Protein AF-A0A2D9N1E3-F1 (afdb_monomer)

Secondary structure (DSSP, 8-state):
--------------------PPP-PPPEEEEEETTGGGSSSTTHHHHHTTEEEEEEEEEEETTEEEE-SSGGG--TT-BHIIIIIHHHHHHHHHTTSSSSSS----EEEEEE-S-GGGT-

Structure (mmCIF, N/CA/C/O backbone):
data_AF-A0A2D9N1E3-F1
#
_entry.id   AF-A0A2D9N1E3-F1
#
loop_
_atom_site.group_PDB
_atom_site.id
_atom_site.type_symbol
_atom_site.label_atom_id
_atom_site.label_alt_id
_atom_site.label_comp_id
_atom_site.label_asym_id
_atom_site.label_entity_id
_atom_site.label_seq_id
_atom_site.pdbx_PDB_ins_code
_atom_site.Cartn_x
_atom_site.Cartn_y
_atom_site.Cartn_z
_atom_site.occupancy
_atom_site.B_iso_or_equiv
_atom_site.auth_seq_id
_atom_site.auth_comp_id
_atom_site.auth_asym_id
_atom_site.auth_atom_id
_atom_site.pdbx_PDB_model_num
ATOM 1 N N . MET A 1 1 ? -35.350 -57.737 -28.875 1.00 49.69 1 MET A N 1
ATOM 2 C CA . MET A 1 1 ? -34.093 -58.046 -28.155 1.00 49.69 1 MET A CA 1
ATOM 3 C C . MET A 1 1 ? -32.952 -57.257 -28.777 1.00 49.69 1 MET A C 1
ATOM 5 O O . MET A 1 1 ? -32.702 -57.467 -29.953 1.00 49.69 1 MET A O 1
ATOM 9 N N . LYS A 1 2 ? -32.307 -56.362 -28.017 1.00 39.00 2 LYS A N 1
ATOM 10 C CA . LYS A 1 2 ? -30.891 -55.948 -28.133 1.00 39.00 2 LYS A CA 1
ATOM 11 C C . LYS A 1 2 ? -30.631 -54.915 -27.028 1.00 39.00 2 LYS A C 1
ATOM 13 O O . LYS A 1 2 ? -31.152 -53.808 -27.079 1.00 39.00 2 LYS A O 1
ATOM 18 N N . LYS A 1 3 ? -29.913 -55.335 -25.983 1.00 47.91 3 LYS A N 1
ATOM 19 C CA . LYS A 1 3 ? -29.405 -54.464 -24.914 1.00 47.91 3 LYS A CA 1
ATOM 20 C C . LYS A 1 3 ? -28.152 -53.779 -25.460 1.00 47.91 3 LYS A C 1
ATOM 22 O O . LYS A 1 3 ? -27.249 -54.488 -25.896 1.00 47.91 3 LYS A O 1
ATOM 27 N N . LEU A 1 4 ? -28.102 -52.449 -25.466 1.00 50.62 4 LEU A N 1
ATOM 28 C CA . LEU A 1 4 ? -26.893 -51.712 -25.831 1.00 50.62 4 LEU A CA 1
ATOM 29 C C . LEU A 1 4 ? -26.196 -51.267 -24.543 1.00 50.62 4 LEU A C 1
ATOM 31 O O . LEU A 1 4 ? -26.714 -50.441 -23.797 1.00 50.62 4 LEU A O 1
ATOM 35 N N . ILE A 1 5 ? -25.058 -51.894 -24.258 1.00 56.41 5 ILE A N 1
ATOM 36 C CA . ILE A 1 5 ? -24.154 -51.537 -23.165 1.00 56.41 5 ILE A CA 1
ATOM 37 C C . ILE A 1 5 ? -23.334 -50.336 -23.645 1.00 56.41 5 ILE A C 1
ATOM 39 O O . ILE A 1 5 ? -22.630 -50.438 -24.647 1.00 56.41 5 ILE A O 1
ATOM 43 N N . PHE A 1 6 ? -23.436 -49.205 -22.947 1.00 48.06 6 PHE A N 1
ATOM 44 C CA . PHE A 1 6 ? -22.541 -48.066 -23.140 1.00 48.06 6 PHE A CA 1
ATOM 45 C C . PHE A 1 6 ? -21.314 -48.253 -22.244 1.00 48.06 6 PHE A C 1
ATOM 47 O O . PHE A 1 6 ? -21.388 -48.095 -21.027 1.00 48.06 6 PHE A O 1
ATOM 54 N N . THR A 1 7 ? -20.187 -48.618 -22.848 1.00 52.66 7 THR A N 1
ATOM 55 C CA . THR A 1 7 ? -18.887 -48.641 -22.174 1.00 52.66 7 THR A CA 1
ATOM 56 C C . THR A 1 7 ? -18.368 -47.209 -22.075 1.00 52.66 7 THR A C 1
ATOM 58 O O . THR A 1 7 ? -18.114 -46.563 -23.090 1.00 52.66 7 THR A O 1
ATOM 61 N N . LEU A 1 8 ? -18.231 -46.701 -20.850 1.00 50.72 8 LEU A N 1
ATOM 62 C CA . LEU A 1 8 ? -17.685 -45.377 -20.564 1.00 50.72 8 LEU A CA 1
ATOM 63 C C . LEU A 1 8 ? -16.147 -45.437 -20.623 1.00 50.72 8 LEU A C 1
ATOM 65 O O . LEU A 1 8 ? -15.512 -46.014 -19.743 1.00 50.72 8 LEU A O 1
ATOM 69 N N . LEU A 1 9 ? -15.545 -44.850 -21.659 1.00 54.09 9 LEU A N 1
ATOM 70 C CA . LEU A 1 9 ? -14.101 -44.604 -21.729 1.00 54.09 9 LEU A CA 1
ATOM 71 C C . LEU A 1 9 ? -13.795 -43.280 -21.020 1.00 54.09 9 LEU A C 1
ATOM 73 O O . LEU A 1 9 ? -14.075 -42.206 -21.548 1.00 54.09 9 LEU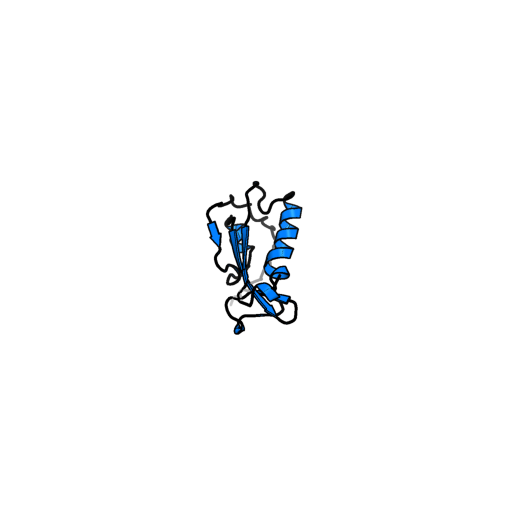 A O 1
ATOM 77 N N . ILE A 1 10 ? -13.222 -43.351 -19.818 1.00 60.66 10 ILE A N 1
ATOM 78 C CA . ILE A 1 10 ? -12.677 -42.178 -19.125 1.00 60.66 10 ILE A CA 1
ATOM 79 C C . ILE A 1 10 ? -11.255 -41.963 -19.649 1.00 60.66 10 ILE A C 1
ATOM 81 O O . ILE A 1 10 ? -10.316 -42.630 -19.220 1.00 60.66 10 ILE A O 1
ATOM 85 N N . ALA A 1 11 ? -11.093 -41.044 -20.601 1.00 62.09 11 ALA A N 1
ATOM 86 C CA . ALA A 1 11 ? -9.780 -40.541 -20.984 1.00 62.09 11 ALA A CA 1
ATOM 87 C C . ALA A 1 11 ? -9.318 -39.528 -19.924 1.00 62.09 11 ALA A C 1
ATOM 89 O O . ALA A 1 11 ? -9.853 -38.424 -19.829 1.00 62.09 11 ALA A O 1
ATOM 90 N N . ALA A 1 12 ? -8.345 -39.915 -19.100 1.00 61.62 12 ALA A N 1
ATOM 91 C CA . ALA A 1 12 ? -7.677 -39.005 -18.179 1.00 61.62 12 ALA A CA 1
ATOM 92 C C . ALA A 1 12 ? -6.767 -38.059 -18.980 1.00 61.62 12 ALA A C 1
ATOM 94 O O . ALA A 1 12 ? -5.674 -38.439 -19.399 1.00 61.62 12 ALA A O 1
ATOM 95 N N . TRP A 1 13 ? -7.229 -36.832 -19.222 1.00 61.53 13 TRP A N 1
ATOM 96 C CA . TRP A 1 13 ? -6.389 -35.769 -19.771 1.00 61.53 13 TRP A CA 1
ATOM 97 C C . TRP A 1 13 ? -5.499 -35.217 -18.650 1.00 61.53 13 TRP A C 1
ATOM 99 O O . TRP A 1 13 ? -6.030 -34.840 -17.601 1.00 61.53 13 TRP A O 1
ATOM 109 N N . PRO A 1 14 ? -4.168 -35.138 -18.819 1.00 61.03 14 PRO A N 1
ATOM 110 C CA . PRO A 1 14 ? -3.341 -34.427 -17.863 1.00 61.03 14 PRO A CA 1
ATOM 111 C C . PRO A 1 14 ? -3.687 -32.939 -17.960 1.00 61.03 14 PRO A C 1
ATOM 113 O O . PRO A 1 14 ? -3.394 -32.284 -18.961 1.00 61.03 14 PRO A O 1
ATOM 116 N N . SER A 1 15 ? -4.326 -32.404 -16.921 1.00 64.06 15 SER A N 1
ATOM 117 C CA . SER A 1 15 ? -4.477 -30.963 -16.736 1.00 64.06 15 SER A CA 1
ATOM 118 C C . SER A 1 15 ? -3.101 -30.373 -16.451 1.00 64.06 15 SER A C 1
ATOM 120 O O . SER A 1 15 ? -2.693 -30.233 -15.301 1.00 64.06 15 SER A O 1
ATOM 122 N N . VAL A 1 16 ? -2.356 -30.047 -17.504 1.00 60.19 16 VAL A N 1
ATOM 123 C CA . VAL A 1 16 ? -1.195 -29.169 -17.385 1.00 60.19 16 VAL A CA 1
ATOM 124 C C . VAL A 1 16 ? -1.747 -27.780 -17.094 1.00 60.19 16 VAL A C 1
ATOM 126 O O . VAL A 1 16 ? -2.215 -27.079 -17.988 1.00 60.19 16 VAL A O 1
ATOM 129 N N . THR A 1 17 ? -1.750 -27.387 -15.823 1.00 60.00 17 THR A N 1
ATOM 130 C CA . THR A 1 17 ? -2.018 -26.002 -15.440 1.00 60.00 17 THR A CA 1
ATOM 131 C C . THR A 1 17 ? -0.855 -25.150 -15.933 1.00 60.00 17 THR A C 1
ATOM 133 O O . THR A 1 17 ? 0.196 -25.089 -15.296 1.00 60.00 17 THR A O 1
ATOM 136 N N . LEU A 1 18 ? -1.028 -24.509 -17.088 1.00 57.72 18 LEU A N 1
ATOM 137 C CA . LEU A 1 18 ? -0.157 -23.426 -17.520 1.00 57.72 18 LEU A CA 1
ATOM 138 C C . LEU A 1 18 ? -0.358 -22.268 -16.536 1.00 57.72 18 LEU A C 1
ATOM 140 O O . LEU A 1 18 ? -1.406 -21.625 -16.515 1.00 57.72 18 LEU A O 1
ATOM 144 N N . LEU A 1 19 ? 0.635 -22.027 -15.679 1.00 55.88 19 LEU A N 1
ATOM 145 C CA . LEU A 1 19 ? 0.752 -20.772 -14.945 1.00 55.88 19 LEU A CA 1
ATOM 146 C C . LEU A 1 19 ? 0.990 -19.672 -15.9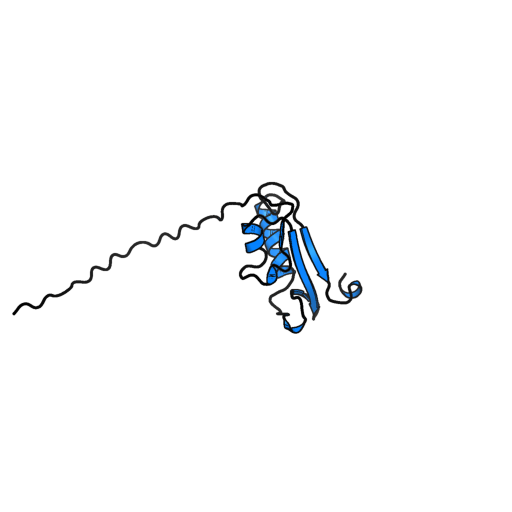84 1.00 55.88 19 LEU A C 1
ATOM 148 O O . LEU A 1 19 ? 2.125 -19.443 -16.399 1.00 55.88 19 LEU A O 1
ATOM 152 N N . ASN A 1 20 ? -0.077 -19.009 -16.430 1.00 54.31 20 ASN A N 1
ATOM 153 C CA . ASN A 1 20 ? 0.062 -17.770 -17.181 1.00 54.31 20 ASN A CA 1
ATOM 154 C C . ASN A 1 20 ? 0.728 -16.752 -16.253 1.00 54.31 20 ASN A C 1
ATOM 156 O O . ASN A 1 20 ? 0.115 -16.269 -15.301 1.00 54.31 20 ASN A O 1
ATOM 160 N N . ALA A 1 21 ? 1.996 -16.438 -16.513 1.00 58.06 21 ALA A N 1
ATOM 161 C CA . ALA A 1 21 ? 2.601 -15.241 -15.957 1.00 58.06 21 ALA A CA 1
ATOM 162 C C . ALA A 1 21 ? 1.763 -14.051 -16.447 1.00 58.06 21 ALA A C 1
ATOM 164 O O . ALA A 1 21 ? 1.639 -13.867 -17.657 1.00 58.06 21 ALA A O 1
ATOM 165 N N . GLU A 1 22 ? 1.147 -13.291 -15.533 1.00 62.09 22 GLU A N 1
ATOM 166 C CA . GLU A 1 22 ? 0.411 -12.083 -15.917 1.00 62.09 22 GLU A CA 1
ATOM 167 C C . GLU A 1 22 ? 1.360 -11.173 -16.712 1.00 62.09 22 GLU A C 1
ATOM 169 O O . GLU A 1 22 ? 2.442 -10.797 -16.239 1.00 62.09 22 GLU A O 1
ATOM 174 N N . GLU A 1 23 ? 0.981 -10.880 -17.956 1.00 65.50 23 GLU A N 1
ATOM 175 C CA . GLU A 1 23 ? 1.736 -9.986 -18.819 1.00 65.50 23 GLU A CA 1
ATOM 176 C C . GLU A 1 23 ? 1.780 -8.604 -18.158 1.00 65.50 23 GLU A C 1
ATOM 178 O O . GLU A 1 23 ? 0.777 -8.095 -17.660 1.00 65.50 23 GLU A O 1
ATOM 183 N N . SER A 1 24 ? 2.971 -8.008 -18.079 1.00 69.81 24 SER A N 1
ATOM 184 C CA . SER A 1 24 ? 3.140 -6.733 -17.382 1.00 69.81 24 SER A CA 1
ATOM 185 C C . SER A 1 24 ? 2.448 -5.626 -18.174 1.00 69.81 24 SER A C 1
ATOM 187 O O . SER A 1 24 ? 2.986 -5.170 -19.180 1.00 69.81 24 SER A O 1
ATOM 189 N N . SER A 1 25 ? 1.300 -5.149 -17.694 1.00 84.19 25 SER A N 1
ATOM 190 C CA . SER A 1 25 ? 0.614 -3.978 -18.246 1.00 84.19 25 SER A CA 1
ATOM 191 C C . SER A 1 25 ? 1.531 -2.752 -18.282 1.00 84.19 25 SER A C 1
ATOM 193 O O . SER A 1 25 ? 2.325 -2.528 -17.360 1.00 84.19 25 SER A O 1
ATOM 195 N N . LYS A 1 26 ? 1.393 -1.924 -19.322 1.00 92.25 2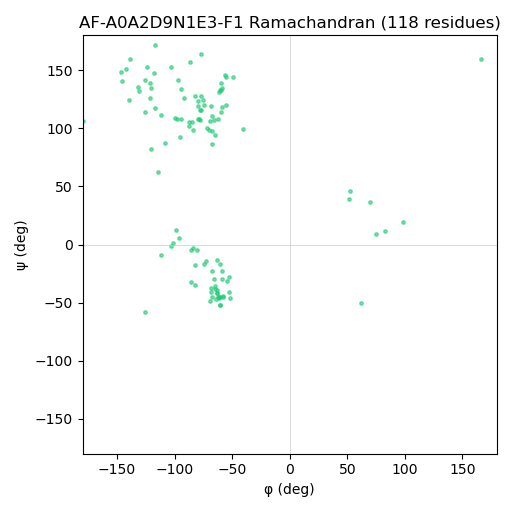6 LYS A N 1
ATOM 196 C CA . LYS A 1 26 ? 2.098 -0.641 -19.430 1.00 92.25 26 LYS A CA 1
ATOM 197 C C . LYS A 1 26 ? 1.706 0.279 -18.258 1.00 92.25 26 LYS A C 1
ATOM 199 O O . LYS A 1 26 ? 0.510 0.442 -18.027 1.00 92.25 26 LYS A O 1
ATOM 204 N N . PRO A 1 27 ? 2.666 0.923 -17.565 1.00 95.50 27 PRO A N 1
ATOM 205 C CA . PRO A 1 27 ? 2.347 1.884 -16.515 1.00 95.50 27 PRO A CA 1
ATOM 206 C C . PRO A 1 27 ? 1.507 3.063 -17.030 1.00 95.50 27 PRO A C 1
ATOM 208 O O . PRO A 1 27 ? 1.833 3.682 -18.047 1.00 95.50 27 PRO A O 1
ATOM 211 N N . LEU A 1 28 ? 0.448 3.388 -16.296 1.00 96.25 28 LEU A N 1
ATOM 212 C CA . LEU A 1 28 ? -0.484 4.484 -16.524 1.00 96.25 28 LEU A CA 1
ATOM 213 C C . LEU A 1 28 ? -0.239 5.556 -15.459 1.00 96.25 28 LEU A C 1
ATOM 215 O O . LEU A 1 28 ? -0.872 5.570 -14.405 1.00 96.25 28 LEU A O 1
ATOM 219 N N . GLY A 1 29 ? 0.695 6.467 -15.743 1.00 93.88 29 GLY A N 1
ATOM 220 C CA . GLY A 1 29 ? 1.150 7.487 -14.787 1.00 93.88 29 GLY A CA 1
ATOM 221 C C . GLY A 1 29 ? 0.055 8.427 -14.264 1.00 93.88 29 GLY A C 1
ATOM 222 O O . GLY A 1 29 ? 0.211 8.991 -13.190 1.00 93.88 29 GLY A O 1
ATOM 223 N N . GLN A 1 30 ? -1.050 8.578 -15.001 1.00 95.50 30 GLN A N 1
ATOM 224 C CA . GLN A 1 30 ? -2.189 9.431 -14.633 1.00 95.50 30 GLN A CA 1
ATOM 225 C C . GLN A 1 30 ? -3.377 8.644 -14.052 1.00 95.50 30 GLN A C 1
ATOM 227 O O . GLN A 1 30 ? -4.412 9.236 -13.757 1.00 95.50 30 GLN A O 1
ATOM 232 N N . ALA A 1 31 ? -3.259 7.320 -13.906 1.00 96.69 31 ALA A N 1
ATOM 233 C CA . ALA A 1 31 ? -4.318 6.485 -13.353 1.00 96.69 31 ALA A CA 1
ATOM 234 C C . ALA A 1 31 ? -4.155 6.332 -11.836 1.00 96.69 31 ALA A C 1
ATOM 236 O O . ALA A 1 31 ? -3.104 5.897 -11.350 1.00 96.69 31 ALA A O 1
ATOM 237 N N . HIS A 1 32 ? -5.224 6.657 -11.110 1.00 98.19 32 HIS A N 1
ATOM 238 C CA . HIS A 1 32 ? -5.319 6.538 -9.660 1.00 98.19 32 HIS A CA 1
ATOM 239 C C . HIS A 1 32 ? -6.479 5.610 -9.279 1.00 98.19 32 HIS A C 1
ATOM 241 O O . HIS A 1 32 ? -7.607 5.812 -9.728 1.00 98.19 32 HIS A O 1
ATOM 247 N N . ALA A 1 33 ? -6.198 4.583 -8.475 1.00 98.19 33 ALA A N 1
ATOM 248 C CA . ALA A 1 33 ? -7.198 3.652 -7.971 1.00 98.19 33 ALA A CA 1
ATOM 249 C C . ALA A 1 33 ? -7.653 4.109 -6.580 1.00 98.19 33 ALA A C 1
ATOM 251 O O . ALA A 1 33 ? -7.035 3.777 -5.568 1.00 98.19 33 ALA A O 1
ATOM 252 N N . HIS A 1 34 ? -8.727 4.894 -6.570 1.00 97.56 34 HIS A N 1
ATOM 253 C CA . HIS A 1 34 ? -9.363 5.406 -5.361 1.00 97.56 34 HIS A CA 1
ATOM 254 C C . HIS A 1 34 ? -10.018 4.246 -4.598 1.00 97.56 34 HIS A C 1
ATOM 256 O O . HIS A 1 34 ? -10.901 3.571 -5.135 1.00 97.56 34 HIS A O 1
ATOM 262 N N . ASN A 1 35 ? -9.578 4.004 -3.365 1.00 97.69 35 ASN A N 1
ATOM 263 C CA . ASN A 1 35 ? -10.085 2.953 -2.476 1.00 97.69 35 ASN A CA 1
ATOM 264 C C . ASN A 1 35 ? -10.126 1.540 -3.086 1.00 97.69 35 ASN A C 1
ATOM 266 O O . ASN A 1 35 ? -11.100 0.793 -2.946 1.00 97.69 35 ASN A O 1
ATOM 270 N N . ASP A 1 36 ? -9.037 1.135 -3.744 1.00 97.56 36 ASP A N 1
ATOM 271 C CA . ASP A 1 36 ? -8.932 -0.159 -4.429 1.00 97.56 36 ASP A CA 1
ATOM 272 C C . ASP A 1 36 ? -9.046 -1.375 -3.488 1.00 97.56 36 ASP A C 1
ATOM 274 O O . ASP A 1 36 ? -9.295 -2.498 -3.932 1.00 97.56 36 ASP A O 1
ATOM 278 N N . TYR A 1 37 ? -8.950 -1.164 -2.173 1.00 97.56 37 TYR A N 1
ATOM 279 C CA . TYR A 1 37 ? -9.218 -2.183 -1.165 1.00 97.56 37 TYR A CA 1
ATOM 280 C C . TYR A 1 37 ? -10.658 -2.725 -1.196 1.00 97.56 37 TYR A C 1
ATOM 282 O O . TYR A 1 37 ? -10.893 -3.810 -0.656 1.00 97.56 37 TYR A O 1
ATOM 290 N N . TYR A 1 38 ? -11.614 -2.058 -1.847 1.00 97.56 38 TYR A N 1
ATOM 291 C CA . TYR A 1 38 ? -12.946 -2.628 -2.092 1.00 97.56 38 TYR A CA 1
ATOM 292 C C . TYR A 1 38 ? -12.964 -3.733 -3.160 1.00 97.56 38 TYR A C 1
ATOM 294 O O . TYR A 1 38 ? -13.943 -4.475 -3.266 1.00 97.56 38 TYR A O 1
ATOM 302 N N . HIS A 1 39 ? -11.895 -3.881 -3.945 1.00 96.56 39 HIS A N 1
ATOM 303 C CA . HIS A 1 39 ? -11.805 -4.909 -4.977 1.00 96.56 39 HIS A CA 1
ATOM 304 C C . HIS A 1 39 ? -11.505 -6.300 -4.405 1.00 96.56 39 HIS A C 1
ATOM 306 O O . HIS A 1 39 ? -11.057 -6.470 -3.268 1.00 96.56 39 HIS A O 1
ATOM 312 N N . LYS A 1 40 ? -11.742 -7.330 -5.230 1.00 95.50 40 LYS A N 1
ATOM 313 C CA . LYS A 1 40 ? -11.504 -8.736 -4.862 1.00 95.50 40 LYS A CA 1
ATOM 314 C C . LYS A 1 40 ? -10.028 -9.013 -4.589 1.00 95.50 40 LYS A C 1
ATOM 316 O O . LYS A 1 40 ? -9.727 -9.774 -3.670 1.00 95.50 40 LYS A O 1
ATOM 321 N N . ARG A 1 41 ? -9.122 -8.415 -5.374 1.00 95.56 41 ARG A N 1
ATOM 322 C CA . ARG A 1 41 ? -7.672 -8.498 -5.170 1.00 95.56 41 ARG A CA 1
ATOM 323 C C . ARG A 1 41 ? -7.111 -7.079 -4.966 1.00 95.56 41 ARG A C 1
ATOM 325 O O . ARG A 1 41 ? -6.612 -6.492 -5.930 1.00 95.56 41 ARG A O 1
ATOM 332 N N . PRO A 1 42 ? -7.191 -6.522 -3.738 1.00 96.69 42 PRO A N 1
ATOM 333 C CA . PRO A 1 42 ? -6.593 -5.227 -3.409 1.00 96.69 42 PRO A CA 1
ATOM 334 C C . PRO A 1 42 ? -5.143 -5.151 -3.874 1.00 96.69 42 PRO A C 1
ATOM 336 O O . PRO A 1 42 ? -4.436 -6.163 -3.819 1.00 96.69 42 PRO A O 1
ATOM 339 N N . LEU A 1 43 ? -4.717 -3.976 -4.331 1.00 98.19 43 LEU A N 1
ATOM 340 C CA . LEU A 1 43 ? -3.444 -3.675 -4.981 1.00 98.19 43 LEU A CA 1
ATOM 341 C C . LEU A 1 43 ? -3.221 -4.417 -6.311 1.00 98.19 43 LEU A C 1
ATOM 343 O O . LEU A 1 43 ? -2.869 -3.801 -7.315 1.00 98.19 43 LEU A O 1
ATOM 347 N N . LEU A 1 44 ? -3.403 -5.737 -6.343 1.00 96.50 44 LEU A N 1
ATOM 348 C CA . LEU A 1 44 ? -3.091 -6.580 -7.495 1.00 96.50 44 LEU A CA 1
ATOM 349 C C . LEU A 1 44 ? -3.946 -6.234 -8.713 1.00 96.50 44 LEU A C 1
ATOM 351 O O . LEU A 1 44 ? -3.405 -6.148 -9.812 1.00 96.50 44 LEU A O 1
ATOM 355 N N . ASP A 1 45 ? -5.243 -5.979 -8.525 1.00 96.69 45 ASP A N 1
ATOM 356 C CA . ASP A 1 45 ? -6.113 -5.568 -9.628 1.00 96.69 45 ASP A CA 1
ATOM 357 C C . ASP A 1 45 ? -5.641 -4.227 -10.219 1.00 96.69 45 ASP A C 1
ATOM 359 O O . ASP A 1 45 ? -5.490 -4.125 -11.436 1.00 96.69 45 ASP A O 1
ATOM 363 N N . ALA A 1 46 ? -5.303 -3.232 -9.391 1.00 97.38 46 ALA A N 1
ATOM 364 C CA . ALA A 1 46 ? -4.772 -1.948 -9.861 1.00 97.38 46 ALA A CA 1
ATOM 365 C C . ALA A 1 46 ? -3.442 -2.119 -10.622 1.00 97.38 46 ALA A C 1
ATOM 367 O O . ALA A 1 46 ? -3.267 -1.588 -11.721 1.00 97.38 46 ALA A O 1
ATOM 368 N N . LEU A 1 47 ? -2.523 -2.925 -10.080 1.00 96.69 47 LEU A N 1
ATOM 369 C CA . LEU A 1 47 ? -1.234 -3.210 -10.710 1.00 96.69 47 LEU A CA 1
ATOM 370 C C . LEU A 1 47 ? -1.371 -3.964 -12.036 1.00 96.69 47 LEU A C 1
ATOM 372 O O . LEU A 1 47 ? -0.617 -3.667 -12.958 1.00 96.69 47 LEU A O 1
ATOM 376 N N . SER A 1 48 ? -2.314 -4.908 -12.140 1.00 95.44 48 SER A N 1
ATOM 377 C CA . SER A 1 48 ? -2.574 -5.677 -13.369 1.00 95.44 48 SER A CA 1
ATOM 378 C C . SER A 1 48 ? -3.139 -4.820 -14.507 1.00 95.44 48 SER A C 1
ATOM 380 O O . SER A 1 48 ? -2.970 -5.153 -15.675 1.00 95.44 48 SER A O 1
ATOM 382 N N . HIS A 1 49 ? -3.757 -3.682 -14.173 1.00 95.62 49 HIS A N 1
ATOM 383 C CA . HIS A 1 49 ? -4.232 -2.686 -15.135 1.00 95.62 49 HIS A CA 1
ATOM 384 C C . HIS A 1 49 ? -3.234 -1.536 -15.349 1.00 95.62 49 HIS A C 1
ATOM 386 O O . HIS A 1 49 ? -3.542 -0.572 -16.046 1.00 95.62 49 HIS A O 1
ATOM 392 N N . GLY A 1 50 ? -2.041 -1.611 -14.755 1.00 96.19 50 GLY A N 1
ATOM 393 C CA . GLY A 1 50 ? -0.966 -0.645 -14.970 1.00 96.19 50 GLY A CA 1
ATOM 394 C C . GLY A 1 50 ? -1.071 0.628 -14.141 1.00 96.19 50 GLY A C 1
ATOM 395 O O . GLY A 1 50 ? -0.324 1.564 -14.405 1.00 96.19 50 GLY A O 1
ATOM 396 N N . PHE A 1 51 ? -1.944 0.701 -13.137 1.00 97.75 51 PHE A N 1
ATOM 397 C CA . PHE A 1 51 ? -2.089 1.910 -12.326 1.00 97.75 51 PHE A CA 1
ATOM 398 C C . PHE A 1 51 ? -0.771 2.270 -11.625 1.00 97.75 51 PHE A C 1
ATOM 400 O O . PHE A 1 51 ? -0.046 1.405 -11.120 1.00 97.75 51 PHE A O 1
ATOM 407 N N . CYS A 1 52 ? -0.463 3.567 -11.597 1.00 97.81 52 CYS A N 1
ATOM 408 C CA . CYS A 1 52 ? 0.711 4.118 -10.916 1.00 97.81 52 CYS A CA 1
ATOM 409 C C . CYS A 1 52 ? 0.365 4.788 -9.585 1.00 97.81 52 CYS A C 1
ATOM 411 O O . CYS A 1 52 ? 1.258 5.288 -8.905 1.00 97.81 52 CYS A O 1
ATOM 413 N N . SER A 1 53 ? -0.907 4.822 -9.198 1.00 98.62 53 SER A N 1
ATOM 414 C CA . SER A 1 53 ? -1.311 5.367 -7.914 1.00 98.62 53 SER A CA 1
ATOM 415 C C . SER A 1 53 ? -2.502 4.612 -7.337 1.00 98.62 53 SER A C 1
ATOM 417 O O . SER A 1 53 ? -3.405 4.222 -8.076 1.00 98.62 53 SER A O 1
ATOM 419 N N . VAL A 1 54 ? -2.482 4.390 -6.024 1.00 98.75 54 VAL A N 1
ATOM 420 C CA . VAL A 1 54 ? -3.554 3.746 -5.252 1.00 98.75 54 VAL A CA 1
ATOM 421 C C . VAL A 1 54 ? -3.740 4.486 -3.927 1.00 98.75 54 VAL A C 1
ATOM 423 O O . VAL A 1 54 ? -2.820 5.172 -3.469 1.00 98.75 54 VAL A O 1
ATOM 426 N N . GLU A 1 55 ? -4.900 4.326 -3.305 1.00 98.56 55 GLU A N 1
ATOM 427 C CA . GLU A 1 55 ? -5.248 4.937 -2.021 1.00 98.56 55 GLU A CA 1
ATOM 428 C C . GLU A 1 55 ? -5.605 3.888 -0.967 1.00 98.56 55 GLU A C 1
ATOM 430 O O . GLU A 1 5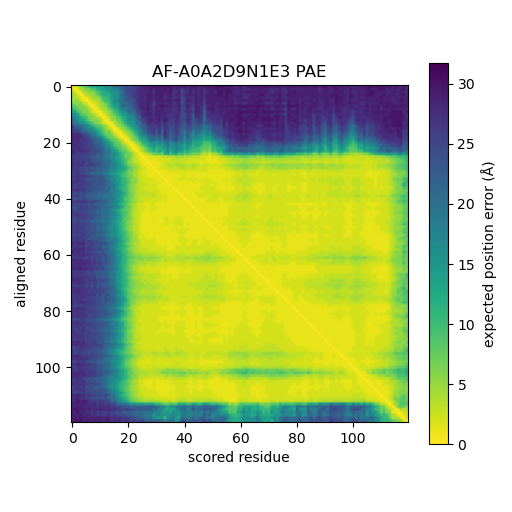5 ? -6.322 2.925 -1.243 1.00 98.56 55 GLU A O 1
ATOM 435 N N . ALA A 1 56 ? -5.139 4.116 0.260 1.00 98.31 56 ALA A N 1
ATOM 436 C CA . ALA A 1 56 ? -5.525 3.359 1.436 1.00 98.31 56 ALA A CA 1
ATOM 437 C C . ALA A 1 56 ? -6.025 4.302 2.539 1.00 98.31 56 ALA A C 1
ATOM 439 O O . ALA A 1 56 ? -5.244 5.050 3.129 1.00 98.31 56 ALA A O 1
ATOM 440 N N . ASP A 1 57 ? -7.310 4.191 2.862 1.00 97.94 57 ASP A N 1
ATOM 441 C CA . ASP A 1 57 ? -7.899 4.790 4.056 1.00 97.94 57 ASP A CA 1
ATOM 442 C C . ASP A 1 57 ? -7.489 3.976 5.286 1.00 97.94 57 ASP A C 1
ATOM 444 O O . ASP A 1 57 ? -7.728 2.765 5.330 1.00 97.94 57 ASP A O 1
ATOM 448 N N . VAL A 1 58 ? -6.875 4.609 6.288 1.00 97.00 58 VAL A N 1
ATOM 449 C CA . VAL A 1 58 ? -6.319 3.914 7.456 1.00 97.00 58 VAL A CA 1
ATOM 450 C C . VAL A 1 58 ? -6.832 4.456 8.787 1.00 97.00 58 VAL A C 1
ATOM 452 O O . VAL A 1 58 ? -6.959 5.659 9.010 1.00 97.00 58 VAL A O 1
ATOM 455 N N . PHE A 1 59 ? -7.059 3.528 9.715 1.00 95.69 59 PHE A N 1
ATOM 456 C CA . PHE A 1 59 ? -7.393 3.778 11.113 1.00 95.69 59 PHE A CA 1
ATOM 457 C C . PHE A 1 59 ? -6.333 3.149 12.021 1.00 95.69 59 PHE A C 1
ATOM 459 O O . PHE A 1 59 ? -6.003 1.969 11.860 1.00 95.69 59 PHE A O 1
ATOM 466 N N . LEU A 1 60 ? -5.864 3.886 13.034 1.00 93.88 60 LEU A N 1
ATOM 467 C CA . LEU A 1 60 ? -5.085 3.295 14.123 1.00 93.88 60 LEU A CA 1
ATOM 468 C C . LEU A 1 60 ? -6.024 2.578 15.101 1.00 93.88 60 LEU A C 1
ATOM 470 O O . LEU A 1 60 ? -6.851 3.202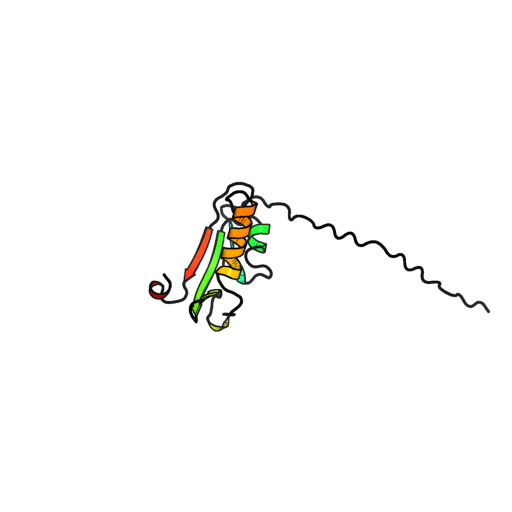 15.767 1.00 93.88 60 LEU A O 1
ATOM 474 N N . LYS A 1 61 ? -5.888 1.256 15.215 1.00 91.88 61 LYS A N 1
ATOM 475 C CA . LYS A 1 61 ? -6.667 0.435 16.150 1.00 91.88 61 LYS A CA 1
ATOM 476 C C . LYS A 1 61 ? -5.779 -0.632 16.773 1.00 91.88 61 LYS A C 1
ATOM 478 O O . LYS A 1 61 ? -5.155 -1.411 16.061 1.00 91.88 61 LYS A O 1
ATOM 483 N N . ASN A 1 62 ? -5.729 -0.670 18.106 1.00 90.62 62 ASN A N 1
ATOM 484 C CA . ASN A 1 62 ? -4.942 -1.646 18.873 1.00 90.62 62 ASN A CA 1
ATOM 485 C C . ASN A 1 62 ? -3.462 -1.723 18.432 1.00 90.62 62 ASN A C 1
ATOM 487 O O . ASN A 1 62 ? -2.901 -2.810 18.320 1.00 90.62 62 ASN A O 1
ATOM 491 N N . GLY A 1 63 ? -2.846 -0.575 18.121 1.00 90.75 63 GLY A N 1
ATOM 492 C CA . GLY A 1 63 ? -1.453 -0.506 17.659 1.00 90.75 63 GLY A CA 1
ATOM 493 C C . GLY A 1 63 ? -1.220 -0.954 16.211 1.00 90.75 63 GLY A C 1
ATOM 494 O O . GLY A 1 63 ? -0.072 -1.077 15.801 1.00 90.75 63 GLY A O 1
ATOM 495 N N . LYS A 1 64 ? -2.278 -1.196 15.425 1.00 94.00 64 LYS A N 1
ATOM 496 C CA . LYS A 1 64 ? -2.192 -1.541 13.999 1.00 94.00 64 LYS A CA 1
ATOM 497 C C . LYS A 1 64 ? -2.880 -0.494 13.132 1.00 94.00 64 LYS A C 1
ATOM 499 O O . LYS A 1 64 ? -3.915 0.049 13.513 1.00 94.00 64 LYS A O 1
ATOM 504 N N . LEU A 1 65 ? -2.345 -0.290 11.930 1.00 96.25 65 LEU A N 1
ATOM 505 C CA . LEU A 1 65 ? -2.991 0.487 10.873 1.00 96.25 65 LEU A CA 1
ATOM 506 C C . LEU A 1 65 ? -3.898 -0.434 10.059 1.00 96.25 65 LEU A C 1
ATOM 508 O O . LEU A 1 65 ? -3.420 -1.237 9.252 1.00 96.25 65 LEU A O 1
ATOM 512 N N . LEU A 1 66 ? -5.202 -0.356 10.312 1.00 97.75 66 LEU A N 1
ATOM 513 C CA . LEU A 1 66 ? -6.222 -1.144 9.622 1.00 97.75 66 LEU A CA 1
ATOM 514 C C . LEU A 1 66 ? -6.848 -0.332 8.491 1.00 97.75 66 LEU A C 1
ATOM 516 O O . LEU A 1 66 ? -7.079 0.862 8.654 1.00 97.75 66 LEU A O 1
ATOM 520 N N . VAL A 1 67 ? -7.135 -0.992 7.369 1.00 98.12 67 VAL A N 1
ATOM 521 C CA . VAL A 1 67 ? -7.666 -0.356 6.158 1.00 98.12 67 VAL A CA 1
ATOM 522 C C . VAL A 1 67 ? -9.192 -0.431 6.122 1.00 98.12 67 VAL A C 1
ATOM 524 O O . VAL A 1 67 ? -9.769 -1.504 6.333 1.00 98.12 67 VAL A O 1
ATOM 527 N N . GLY A 1 68 ? -9.833 0.690 5.807 1.00 97.06 68 GLY A N 1
ATOM 528 C CA . GLY A 1 68 ? -11.275 0.816 5.591 1.00 97.06 68 GLY A CA 1
ATOM 529 C C . GLY A 1 68 ? -11.697 2.281 5.586 1.00 97.06 68 GLY A C 1
ATOM 530 O O . GLY A 1 68 ? -10.983 3.111 6.139 1.00 97.06 68 GLY A O 1
ATOM 531 N N . HIS A 1 69 ? -12.851 2.594 5.001 1.00 97.06 69 HIS A N 1
ATOM 532 C CA . HIS A 1 69 ? -13.361 3.965 4.947 1.00 97.06 69 HIS A CA 1
ATOM 533 C C . HIS A 1 69 ? -14.075 4.349 6.253 1.00 97.06 69 HIS A C 1
ATOM 535 O O . HIS A 1 69 ? -13.964 5.473 6.743 1.00 97.06 69 HIS A O 1
ATOM 541 N N . PHE A 1 70 ? -14.752 3.378 6.872 1.00 95.62 70 PHE A N 1
ATOM 542 C CA . PHE A 1 70 ? -15.453 3.509 8.143 1.00 95.62 70 PHE A CA 1
ATOM 543 C C . PHE A 1 70 ? -14.982 2.480 9.183 1.00 95.62 70 PHE A C 1
ATOM 545 O O . PHE A 1 70 ? -14.607 1.348 8.873 1.00 95.62 70 PHE A O 1
ATOM 552 N N . GLN A 1 71 ? -15.106 2.822 10.472 1.00 94.31 71 GLN A N 1
ATOM 553 C CA . GLN A 1 71 ? -14.649 1.967 11.580 1.00 94.31 71 GLN A CA 1
ATOM 554 C C . GLN A 1 71 ? -15.300 0.570 11.628 1.00 94.31 71 GLN A C 1
ATOM 556 O O . GLN A 1 71 ? -14.676 -0.382 12.106 1.00 94.31 71 GLN A O 1
ATOM 561 N N . PHE A 1 72 ? -16.540 0.422 11.151 1.00 95.62 72 PHE A N 1
ATOM 562 C CA . PHE A 1 72 ? -17.252 -0.865 11.140 1.00 95.62 72 PHE A CA 1
ATOM 563 C C . PHE A 1 72 ? -16.736 -1.833 10.058 1.00 95.62 72 PHE A C 1
ATOM 565 O O . PHE A 1 72 ? -16.981 -3.043 10.120 1.00 95.62 72 PHE A O 1
ATOM 572 N N . GLU A 1 73 ? -15.991 -1.329 9.073 1.00 95.94 73 GLU A N 1
ATOM 573 C CA . GLU A 1 73 ? -15.396 -2.126 7.997 1.00 95.94 73 GLU A CA 1
ATOM 574 C C . GLU A 1 73 ? -14.079 -2.779 8.418 1.00 95.94 73 GLU A C 1
ATOM 576 O O . GLU A 1 73 ? -13.651 -3.755 7.801 1.00 95.94 73 GLU A O 1
ATOM 581 N N . LEU A 1 74 ? -13.459 -2.291 9.497 1.00 96.69 74 LEU A N 1
ATOM 582 C CA . LEU A 1 74 ? -12.143 -2.742 9.932 1.00 96.69 74 LEU A CA 1
ATOM 583 C C . LEU A 1 74 ? -12.136 -4.243 10.227 1.00 96.69 74 LEU A C 1
ATOM 585 O O . LEU A 1 74 ? -13.020 -4.791 10.896 1.00 96.69 74 LEU A O 1
ATOM 589 N N . ARG A 1 75 ? -11.100 -4.917 9.729 1.00 96.88 75 ARG A N 1
ATOM 590 C CA . ARG A 1 75 ? -10.821 -6.334 9.978 1.00 96.88 75 ARG A CA 1
ATOM 591 C C . ARG A 1 75 ? -9.356 -6.471 10.363 1.00 96.88 75 ARG A C 1
ATOM 593 O O . ARG A 1 75 ? -8.496 -5.941 9.673 1.00 96.88 75 ARG A O 1
ATOM 600 N N . GLU A 1 76 ? -9.067 -7.256 11.399 1.00 94.62 76 GLU A N 1
ATOM 601 C CA . GLU A 1 76 ? -7.694 -7.482 11.894 1.00 94.62 76 GLU A CA 1
ATOM 602 C C . GLU A 1 76 ? -6.720 -7.975 10.812 1.00 94.62 76 GLU A C 1
ATOM 604 O O . GLU A 1 76 ? -5.532 -7.674 10.861 1.00 94.62 76 GLU A O 1
ATOM 609 N N . LYS A 1 77 ? -7.223 -8.726 9.822 1.00 95.94 77 LYS A N 1
ATOM 610 C CA . LYS A 1 77 ? -6.434 -9.269 8.703 1.00 95.94 77 LYS A CA 1
ATOM 611 C C . LYS A 1 77 ? -6.242 -8.296 7.533 1.00 95.94 77 LYS A C 1
ATOM 613 O O . LYS A 1 77 ? -5.620 -8.673 6.550 1.00 95.94 77 LYS A O 1
ATOM 618 N N . ARG A 1 78 ? -6.828 -7.099 7.586 1.00 97.44 78 ARG A N 1
ATOM 619 C CA . ARG A 1 78 ? -6.781 -6.094 6.514 1.00 97.44 78 ARG A CA 1
ATOM 620 C C . ARG A 1 78 ? -6.003 -4.874 6.994 1.00 97.44 78 ARG A C 1
ATOM 622 O O . ARG A 1 78 ? -6.559 -3.791 7.145 1.00 97.44 78 ARG A O 1
ATOM 629 N N . SER A 1 79 ? -4.726 -5.081 7.299 1.00 98.06 79 SER A N 1
ATOM 630 C CA . SER A 1 79 ? -3.807 -4.004 7.674 1.00 98.06 79 SER A CA 1
ATOM 631 C C . SER A 1 79 ? -3.163 -3.363 6.446 1.00 98.06 79 SER A C 1
ATOM 633 O O . SER A 1 79 ? -3.036 -4.015 5.405 1.00 98.06 79 SER A O 1
ATOM 635 N N . LEU A 1 80 ? -2.697 -2.118 6.589 1.00 98.31 80 LEU A N 1
ATOM 636 C CA . LEU A 1 80 ? -1.904 -1.419 5.571 1.00 98.31 80 LEU A CA 1
ATOM 637 C C . LEU A 1 80 ? -0.690 -2.260 5.141 1.00 98.31 80 LEU A C 1
ATOM 639 O O . LEU A 1 80 ? -0.385 -2.377 3.956 1.00 98.31 80 LEU A O 1
ATOM 643 N N . GLU A 1 81 ? -0.038 -2.901 6.111 1.00 98.19 81 GLU A N 1
ATOM 644 C CA . GLU A 1 81 ? 1.096 -3.793 5.882 1.00 98.19 81 GLU A CA 1
ATOM 645 C C . GLU A 1 81 ? 0.724 -4.989 4.996 1.00 98.1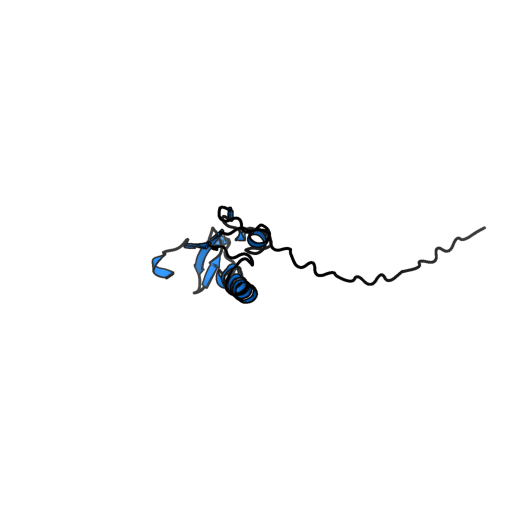9 81 GLU A C 1
ATOM 647 O O . GLU A 1 81 ? 1.358 -5.213 3.965 1.00 98.19 81 GLU A O 1
ATOM 652 N N . SER A 1 82 ? -0.344 -5.709 5.357 1.00 97.94 82 SER A N 1
ATOM 653 C CA . SER A 1 82 ? -0.771 -6.923 4.651 1.00 97.94 82 SER A CA 1
ATOM 654 C C . SER A 1 82 ? -1.310 -6.655 3.244 1.00 97.94 82 SER A C 1
ATOM 656 O O . SER A 1 82 ? -1.069 -7.449 2.335 1.00 97.94 82 SER A O 1
ATOM 658 N N . LEU A 1 83 ? -2.043 -5.551 3.055 1.00 98.38 83 LEU A N 1
ATOM 659 C CA . LEU A 1 83 ? -2.689 -5.231 1.782 1.00 98.38 83 LEU A CA 1
ATOM 660 C C . LEU A 1 83 ? -1.761 -4.485 0.820 1.00 98.38 83 LEU A C 1
ATOM 662 O O . LEU A 1 83 ? -1.874 -4.685 -0.387 1.00 98.38 83 LEU A O 1
ATOM 666 N N . TYR A 1 84 ? -0.842 -3.660 1.333 1.00 98.62 84 TYR A N 1
ATOM 667 C CA . TYR A 1 84 ? -0.042 -2.760 0.501 1.00 98.62 84 TYR A CA 1
ATOM 668 C C . TYR A 1 84 ? 1.465 -2.915 0.709 1.00 98.62 84 TYR A C 1
ATOM 670 O O . TYR A 1 84 ? 2.174 -3.203 -0.254 1.00 98.62 84 TYR A O 1
ATOM 678 N N . LEU A 1 85 ? 1.984 -2.743 1.930 1.00 98.56 85 LEU A N 1
ATOM 679 C CA . LEU A 1 85 ? 3.435 -2.589 2.127 1.00 98.56 85 LEU A CA 1
ATOM 680 C C . LEU A 1 85 ? 4.222 -3.872 1.844 1.00 98.56 85 LEU A C 1
ATOM 682 O O . LEU A 1 85 ? 5.187 -3.838 1.081 1.00 98.56 85 LEU A O 1
ATOM 686 N N . GLU A 1 86 ? 3.807 -5.014 2.397 1.00 98.44 86 GLU A N 1
ATOM 687 C CA . GLU A 1 86 ? 4.456 -6.294 2.109 1.00 98.44 86 GLU A CA 1
ATOM 688 C C . GLU A 1 86 ? 4.406 -6.681 0.620 1.00 98.44 86 GLU A C 1
ATOM 690 O O . GLU A 1 86 ? 5.457 -7.023 0.062 1.00 98.44 86 GLU A O 1
ATOM 695 N N . PRO A 1 87 ? 3.235 -6.681 -0.055 1.00 97.81 87 PRO A N 1
ATOM 696 C CA . PRO A 1 87 ? 3.178 -7.052 -1.465 1.00 97.81 87 PRO A CA 1
ATOM 697 C C . PRO A 1 87 ? 3.938 -6.064 -2.360 1.00 97.81 87 PRO A C 1
ATOM 699 O O . PRO A 1 87 ? 4.613 -6.508 -3.294 1.00 97.81 87 PRO A O 1
ATOM 702 N N . LEU A 1 88 ? 3.926 -4.758 -2.057 1.00 98.31 88 LEU A N 1
ATOM 703 C CA . LEU A 1 88 ? 4.756 -3.779 -2.764 1.00 98.31 88 LEU A CA 1
ATOM 704 C C . LEU A 1 88 ? 6.248 -4.047 -2.555 1.00 98.31 88 LEU A C 1
ATOM 706 O O . LEU A 1 88 ? 6.985 -4.090 -3.536 1.00 98.31 88 LEU A O 1
ATOM 710 N N . ALA A 1 89 ? 6.701 -4.296 -1.324 1.00 98.38 89 ALA A N 1
ATOM 711 C CA . ALA A 1 89 ? 8.107 -4.584 -1.040 1.00 98.38 89 ALA A CA 1
ATOM 712 C C . ALA A 1 89 ? 8.596 -5.842 -1.780 1.00 98.38 89 ALA A C 1
ATOM 714 O O . ALA A 1 89 ? 9.651 -5.823 -2.424 1.00 98.38 89 ALA A O 1
ATOM 715 N N . LYS A 1 90 ? 7.799 -6.923 -1.760 1.00 98.06 90 LYS A N 1
ATOM 716 C CA . LYS A 1 90 ? 8.075 -8.163 -2.512 1.00 98.06 90 LYS A CA 1
ATOM 717 C C . LYS A 1 90 ? 8.193 -7.880 -4.012 1.00 98.06 90 LYS A C 1
ATOM 719 O O . LYS A 1 90 ? 9.142 -8.335 -4.652 1.00 98.06 90 LYS A O 1
ATOM 724 N N . ARG A 1 91 ? 7.270 -7.091 -4.564 1.00 96.38 91 ARG A N 1
ATOM 725 C CA . ARG A 1 91 ? 7.255 -6.731 -5.986 1.00 96.38 91 ARG A CA 1
ATOM 726 C C . ARG A 1 91 ? 8.429 -5.838 -6.384 1.00 96.38 91 ARG A C 1
ATOM 728 O O . ARG A 1 91 ? 9.079 -6.120 -7.385 1.00 96.38 91 ARG A O 1
ATOM 735 N N . VAL A 1 92 ? 8.740 -4.813 -5.591 1.00 96.75 92 VAL A N 1
ATOM 736 C CA . VAL A 1 92 ? 9.880 -3.907 -5.811 1.00 96.75 92 VAL A CA 1
ATOM 737 C C . VAL A 1 92 ? 11.189 -4.688 -5.842 1.00 96.75 92 VAL A C 1
ATOM 739 O O . VAL A 1 92 ? 11.998 -4.486 -6.748 1.00 96.75 92 VAL A O 1
ATOM 742 N N . LYS A 1 93 ? 11.375 -5.633 -4.912 1.00 97.19 93 LYS A N 1
ATOM 743 C CA . LYS A 1 93 ? 12.539 -6.527 -4.903 1.00 97.19 93 LYS A CA 1
ATOM 744 C C . LYS A 1 93 ? 12.610 -7.383 -6.171 1.00 97.19 93 LYS A C 1
ATOM 746 O O . LYS A 1 93 ? 13.673 -7.475 -6.776 1.00 97.19 93 LYS A O 1
ATOM 751 N N . ALA A 1 94 ? 11.489 -7.973 -6.590 1.00 95.06 94 ALA A N 1
ATOM 752 C CA . ALA A 1 94 ? 11.422 -8.818 -7.785 1.00 95.06 94 ALA A CA 1
ATOM 753 C C . ALA A 1 94 ? 11.684 -8.051 -9.097 1.00 95.06 94 ALA A C 1
ATOM 755 O O . ALA A 1 94 ? 12.213 -8.618 -10.048 1.00 95.06 94 ALA A O 1
ATOM 756 N N . ASN A 1 95 ? 11.350 -6.761 -9.137 1.00 94.62 95 ASN A N 1
ATOM 757 C CA . ASN A 1 95 ? 11.477 -5.903 -10.317 1.00 94.62 95 ASN A CA 1
ATOM 758 C C . ASN A 1 95 ? 12.743 -5.024 -10.307 1.00 94.62 95 ASN A C 1
ATOM 760 O O . ASN A 1 95 ? 12.845 -4.088 -11.096 1.00 94.62 95 ASN A O 1
ATOM 764 N N . GLY A 1 96 ? 13.706 -5.290 -9.418 1.00 93.81 96 GLY A N 1
ATOM 765 C CA . GLY A 1 96 ? 14.977 -4.559 -9.396 1.00 93.81 96 GLY A CA 1
ATOM 766 C C . GLY A 1 96 ? 14.856 -3.103 -8.929 1.00 93.81 96 GLY A C 1
ATOM 767 O O . GLY A 1 96 ? 15.547 -2.229 -9.449 1.00 93.81 96 GLY A O 1
ATOM 768 N N . GLY A 1 97 ? 13.978 -2.834 -7.957 1.00 95.25 97 GLY A N 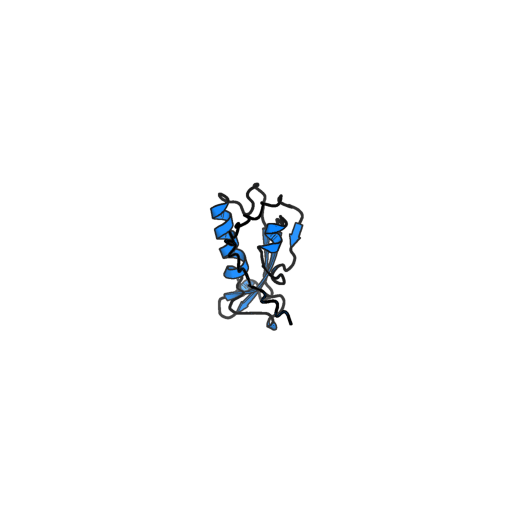1
ATOM 769 C CA . GLY A 1 97 ? 13.838 -1.519 -7.322 1.00 95.25 97 GLY A CA 1
ATOM 770 C C . GLY A 1 97 ? 12.693 -0.657 -7.861 1.00 95.25 97 GLY A C 1
ATOM 771 O O . GLY A 1 97 ? 12.710 0.558 -7.694 1.00 95.25 97 GLY A O 1
ATOM 772 N N . SER A 1 98 ? 11.694 -1.237 -8.529 1.00 95.12 98 SER A N 1
ATOM 773 C CA . SER A 1 98 ? 10.524 -0.501 -9.039 1.00 95.12 98 SER A CA 1
ATOM 774 C C . SER A 1 98 ? 9.243 -1.318 -8.908 1.00 95.12 98 SER A C 1
ATOM 776 O O . SER A 1 98 ? 9.278 -2.541 -8.945 1.00 95.12 98 SER A O 1
ATOM 778 N N . VAL A 1 99 ? 8.087 -0.669 -8.755 1.00 96.38 99 VAL A N 1
ATOM 779 C CA . VAL A 1 99 ? 6.802 -1.391 -8.661 1.00 96.38 99 VAL A CA 1
ATOM 780 C C . VAL A 1 99 ? 6.441 -2.043 -9.995 1.00 96.38 99 VAL A C 1
ATOM 782 O O . VAL A 1 99 ? 6.008 -3.193 -10.028 1.00 96.38 99 VAL A O 1
ATOM 785 N N . HIS A 1 100 ? 6.677 -1.347 -11.103 1.00 94.94 100 HIS A N 1
ATOM 786 C CA . HIS A 1 100 ? 6.501 -1.865 -12.459 1.00 94.94 100 HIS A CA 1
ATOM 787 C C . HIS A 1 100 ? 7.853 -2.225 -13.084 1.00 94.94 100 HIS A C 1
ATOM 789 O O . HIS A 1 100 ? 8.874 -1.643 -12.722 1.00 94.94 100 HIS A O 1
ATOM 795 N N . LYS A 1 101 ? 7.869 -3.180 -14.028 1.00 92.25 101 LYS A N 1
ATOM 796 C CA . LYS A 1 101 ? 9.096 -3.573 -14.753 1.00 92.25 101 LYS A CA 1
ATOM 797 C C . LYS A 1 101 ? 9.649 -2.420 -15.591 1.00 92.25 101 LYS A C 1
ATOM 799 O O . LYS A 1 101 ? 10.852 -2.177 -15.613 1.00 92.25 101 LYS A O 1
ATOM 804 N N . THR A 1 102 ? 8.763 -1.687 -16.263 1.00 90.69 102 THR A N 1
ATOM 805 C CA . THR A 1 102 ? 9.100 -0.386 -16.842 1.00 90.69 102 THR A CA 1
ATOM 806 C C . THR A 1 102 ? 9.182 0.626 -15.709 1.00 90.69 102 THR A C 1
ATOM 808 O O . THR A 1 102 ? 8.198 0.829 -14.997 1.00 90.69 102 THR A O 1
ATOM 811 N N . LYS A 1 103 ? 10.350 1.255 -15.541 1.00 87.00 103 LYS A N 1
ATOM 812 C CA . LYS A 1 103 ? 10.576 2.240 -14.480 1.00 87.00 103 LYS A CA 1
ATOM 813 C C . LYS A 1 103 ? 9.593 3.402 -14.621 1.00 87.00 103 LYS A C 1
ATOM 815 O O . LYS A 1 103 ? 9.651 4.157 -15.587 1.00 87.00 103 LYS A O 1
ATOM 820 N N . ALA A 1 104 ? 8.713 3.530 -13.639 1.00 90.19 104 ALA A N 1
ATOM 821 C CA . ALA A 1 104 ? 7.766 4.620 -13.487 1.00 90.19 104 ALA A CA 1
ATOM 822 C C . ALA A 1 104 ? 7.559 4.876 -11.986 1.00 90.19 104 ALA A C 1
ATOM 824 O O . ALA A 1 104 ? 7.632 3.919 -11.204 1.00 90.19 104 ALA A O 1
ATOM 825 N N . PRO A 1 105 ? 7.298 6.127 -11.569 1.00 94.50 105 PRO A N 1
ATOM 826 C CA . PRO A 1 105 ? 6.874 6.411 -10.206 1.00 94.50 105 PRO A CA 1
ATOM 827 C C . PRO A 1 105 ? 5.615 5.618 -9.847 1.00 94.50 105 PRO A C 1
ATOM 829 O O . PRO A 1 105 ? 4.751 5.377 -10.696 1.00 94.50 105 PRO A O 1
ATOM 832 N N . PHE A 1 106 ? 5.523 5.225 -8.581 1.00 97.62 106 PHE A N 1
ATOM 833 C CA . PHE A 1 106 ? 4.326 4.631 -8.007 1.00 97.62 106 PHE A CA 1
ATOM 834 C C . PHE A 1 106 ? 4.005 5.334 -6.691 1.00 97.62 106 PHE A C 1
ATOM 836 O O . PHE A 1 106 ? 4.893 5.506 -5.856 1.00 97.62 106 PHE A O 1
ATOM 843 N N . HIS A 1 107 ? 2.747 5.722 -6.506 1.00 98.25 107 HIS A N 1
ATOM 844 C CA . HIS A 1 107 ? 2.283 6.466 -5.341 1.00 98.25 107 HIS A CA 1
ATOM 845 C C . HIS A 1 107 ? 1.264 5.646 -4.551 1.00 98.25 107 HIS A C 1
ATOM 847 O O . HIS A 1 107 ? 0.179 5.354 -5.049 1.00 98.25 107 HIS A O 1
ATOM 853 N N . LEU A 1 108 ? 1.597 5.319 -3.304 1.00 98.44 108 LEU A N 1
ATOM 854 C CA . LEU A 1 108 ? 0.626 4.872 -2.310 1.00 98.44 108 LEU A CA 1
ATOM 855 C C . LEU A 1 108 ? 0.194 6.094 -1.497 1.00 98.44 108 LEU A C 1
ATOM 857 O O . LEU A 1 108 ? 0.989 6.624 -0.722 1.00 98.44 108 LEU A O 1
ATOM 861 N N . MET A 1 109 ? -1.037 6.552 -1.703 1.00 98.06 109 MET A N 1
ATOM 862 C CA . MET A 1 109 ? -1.648 7.590 -0.880 1.00 98.06 109 MET A CA 1
ATOM 863 C C . MET A 1 109 ? -2.222 6.945 0.381 1.00 98.06 109 MET A C 1
ATOM 865 O O . MET A 1 109 ? -2.958 5.965 0.291 1.00 98.06 109 MET A O 1
ATOM 869 N N . ILE A 1 110 ? -1.863 7.477 1.546 1.00 96.94 110 ILE A N 1
ATOM 870 C CA . ILE A 1 110 ? -2.367 7.013 2.840 1.00 96.94 110 ILE A CA 1
ATOM 871 C C . ILE A 1 110 ? -3.240 8.128 3.406 1.00 96.94 110 ILE A C 1
ATOM 873 O O . ILE A 1 110 ? -2.719 9.188 3.752 1.00 96.94 110 ILE A O 1
ATOM 877 N N . ASP A 1 111 ? -4.547 7.887 3.487 1.00 95.62 111 ASP A N 1
ATOM 878 C CA . ASP A 1 111 ? -5.500 8.812 4.098 1.00 95.62 111 ASP A CA 1
ATOM 879 C C . ASP A 1 111 ? -5.791 8.374 5.541 1.00 95.62 111 ASP A C 1
ATOM 881 O O . ASP A 1 111 ? -6.433 7.354 5.805 1.00 95.62 111 ASP A O 1
ATOM 885 N N . PHE A 1 112 ? -5.269 9.133 6.503 1.00 93.88 112 PHE A N 1
ATOM 886 C CA . PHE A 1 112 ? -5.469 8.870 7.923 1.00 93.88 112 PHE A CA 1
ATOM 887 C C . PHE A 1 112 ? -6.850 9.364 8.369 1.00 93.88 112 PHE A C 1
ATOM 889 O O . PHE A 1 112 ? -7.072 10.557 8.553 1.00 93.88 112 PHE A O 1
ATOM 896 N N . LYS A 1 113 ? -7.771 8.430 8.631 1.00 91.56 113 LYS A N 1
ATOM 897 C CA . LYS A 1 113 ? -9.154 8.730 9.055 1.00 91.56 113 LYS A CA 1
ATOM 898 C C . LYS A 1 113 ? -9.303 9.059 10.541 1.00 91.56 113 LYS A C 1
ATOM 900 O O . LYS A 1 113 ? -10.397 9.374 11.009 1.00 91.56 113 LYS A O 1
ATOM 905 N N . THR A 1 114 ? -8.224 8.947 11.305 1.00 81.31 114 THR A N 1
ATOM 906 C CA . THR A 1 114 ? -8.159 9.324 12.722 1.00 81.31 114 THR A CA 1
ATOM 907 C C . THR A 1 114 ? -7.155 10.444 12.936 1.00 81.31 114 THR A C 1
ATOM 909 O O . THR A 1 114 ? -6.410 10.792 12.030 1.00 81.31 114 THR A O 1
ATOM 912 N N . ASP A 1 115 ? -7.135 10.980 14.157 1.00 69.25 115 ASP A N 1
ATOM 913 C CA . ASP A 1 115 ? -6.188 11.987 14.643 1.00 69.25 115 ASP A CA 1
ATOM 914 C C . ASP A 1 115 ? -4.748 11.718 14.150 1.00 69.25 115 ASP A C 1
ATOM 916 O O . ASP A 1 115 ? -4.042 10.843 14.666 1.00 69.25 115 ASP A O 1
ATOM 920 N N . GLY A 1 116 ? -4.345 12.442 13.099 1.00 64.69 116 GLY A N 1
ATOM 921 C CA . GLY A 1 116 ? -3.063 12.284 12.409 1.00 64.69 116 GLY A CA 1
ATOM 922 C C . GLY A 1 116 ? -1.856 12.319 13.356 1.00 64.69 116 GLY A C 1
ATOM 923 O O . GLY A 1 116 ? -1.035 11.407 13.290 1.00 64.69 116 GLY A O 1
ATOM 924 N N . PRO A 1 117 ? -1.777 13.273 14.306 1.00 67.94 117 PRO A N 1
ATOM 925 C CA . PRO A 1 117 ? -0.749 13.311 15.348 1.00 67.94 117 PRO A CA 1
ATOM 926 C C . PRO A 1 117 ? -0.554 12.039 16.186 1.00 67.94 117 PRO A C 1
ATOM 928 O O . PRO A 1 117 ? 0.546 11.823 16.676 1.00 67.94 117 PRO A O 1
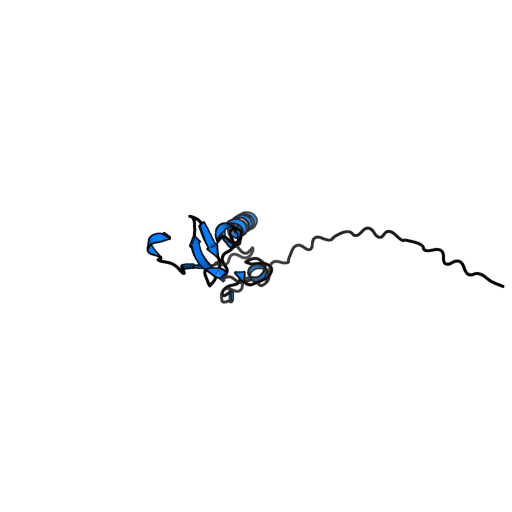ATOM 931 N N . LYS A 1 118 ? -1.574 11.189 16.377 1.00 62.31 118 LYS A N 1
ATOM 932 C CA . LYS A 1 118 ? -1.419 9.908 17.104 1.00 62.31 118 LYS A CA 1
ATOM 933 C C . LYS A 1 118 ? -0.935 8.760 16.220 1.00 62.31 118 LYS A C 1
ATOM 935 O O . LYS A 1 118 ? -0.747 7.654 16.721 1.00 62.31 118 LYS A O 1
ATOM 940 N N . THR A 1 119 ? -0.812 9.002 14.919 1.00 58.38 119 THR A N 1
ATOM 941 C CA . THR A 1 119 ? -0.598 7.962 13.911 1.00 58.38 119 THR A CA 1
ATOM 942 C C . THR A 1 119 ? 0.792 8.026 13.259 1.00 58.38 119 THR A C 1
ATOM 944 O O . THR A 1 119 ? 1.157 7.078 12.564 1.00 58.38 119 THR A O 1
ATOM 947 N N . TYR A 1 120 ? 1.574 9.087 13.510 1.00 50.19 120 TYR A N 1
ATOM 948 C CA . TYR A 1 120 ? 2.965 9.254 13.055 1.00 50.19 120 TYR A CA 1
ATOM 949 C C . TYR A 1 120 ? 3.958 9.206 14.222 1.00 50.19 120 TYR A C 1
ATOM 951 O O . TYR A 1 120 ? 3.596 9.689 15.320 1.00 50.19 120 TYR A O 1
#

Solvent-accessible surface area (backbone atoms only — not comparable to full-atom values): 7496 Å² total; per-residue (Å²): 142,82,86,83,83,82,81,83,80,83,79,85,73,83,82,76,78,75,81,75,72,79,71,84,45,69,77,32,81,88,37,69,36,78,54,38,68,80,46,95,50,40,57,54,56,46,49,59,70,6,41,22,26,39,36,43,37,29,36,82,52,98,93,38,50,27,38,38,93,49,83,87,63,51,43,94,86,38,23,48,51,71,54,43,49,53,57,48,52,55,39,16,62,75,42,77,76,23,79,40,81,68,84,57,79,69,44,80,45,74,45,66,80,45,71,58,82,82,73,109

Sequence (120 aa):
MKKLIFTLLIAAWPSVTLLNAEESSKPLGQAHAHNDYYHKRPLLDALSHGFCSVEADVFLKNGKLLVGHFQFELREKRSLESLYLEPLAKRVKANGGSVHKTKAPFHLMIDFKTDGPKTY

Foldseek 3Di:
DDDDDDDDDDDDDPPPPDPPPLDFAAADQPDEAELQVVDPQAPVVCRSNRYQYYEFEWECDPNFTFTDPDPVPGDPCRGCCNRPVVVQVVCCVVCVRDNGVPDDHHYYHYHYPDDPVVVD

pLDDT: mean 86.36, std 17.01, range [39.0, 98.75]

Mean predicted aligned error: 9.86 Å

Nearest PDB structures (foldseek):
  3iio-assembly6_F  TM=6.042E-01  e=4.424E-01  Escherichia coli
  3iiv-assembly2_B  TM=6.054E-01  e=8.558E-01  Escherichia coli
  6vdg-assembly1_A  TM=5.602E-01  e=7.021E-01  Thermotoga maritima
  3zr4-assembly1_A  TM=5.828E-01  e=9.765E-01  Thermotoga maritima

Rad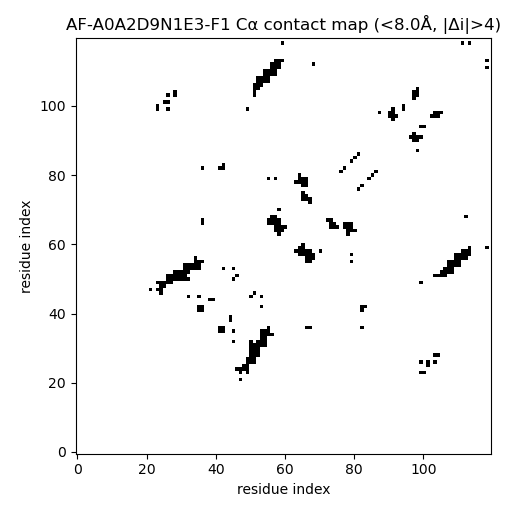ius of gyration: 22.29 Å; Cα contacts (8 Å, |Δi|>4): 165; chains: 1; bounding box: 49×71×47 Å